Protein AF-A0A3S4ZSY6-F1 (afdb_monomer)

Radius of gyration: 15.53 Å; Cα contacts (8 Å, |Δi|>4): 240; chains: 1; bounding box: 36×37×36 Å

Secondary str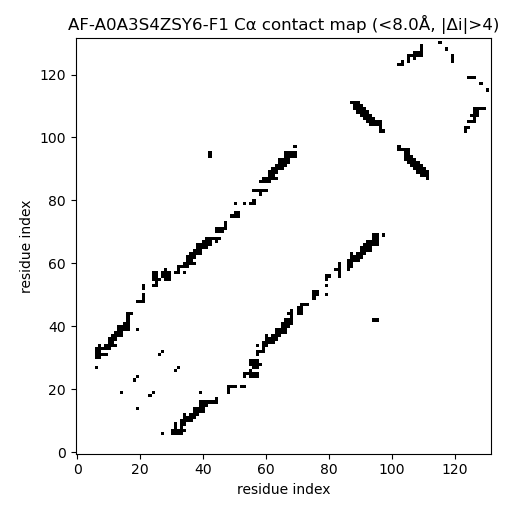ucture (DSSP, 8-state):
--SSS-GGG--EEEEEGGG--HHHHHHHHHH-TT--EEEEEETT-SS----TT--------SEEEEEE-SS---HHHHHHHGGGTTT-SEEEEEEPPPTTS-----EEEEE--S-------SSS--------

Mean predicted aligned error: 10.88 Å

Foldseek 3Di:
DPPPDQLCVAAEDEDEQVQPELVNQLCCQVGNQNHAEYEYECQVPQEHDQLQVRPGGHQQYQEYEYEHEPRYDCPRVVVRCVNRVVNHQWYWYWYDDDPPDPDDTATATAGPDPDDDDDDDPDDHDRDYDDD

pLDDT: mean 71.27, std 22.52, range [27.62, 95.0]

Sequence (132 aa):
MIHQRSGSGLRYLELPSDLITVPVLEELGNRCVNLRYLTLDFSNAMQLHDFNELLAFPSSLSYLCICLSDVIFMEGLMRKIYPCLSSIEVMHLIGEPRPRLHSHTISCLCANSGHRDLTKSPNETLTCIWVT

Organism: NCBI:txid117903

Solvent-accessible surface area (backbone atoms only — not comparable to full-atom values): 7817 Å² total; per-residue (Å²): 142,77,89,83,62,71,33,69,73,42,37,71,49,75,39,54,43,94,60,64,40,58,70,51,41,30,48,38,29,74,47,24,71,46,31,28,34,40,36,42,36,27,57,85,30,77,65,75,71,84,36,79,80,54,85,42,53,59,53,56,24,36,32,41,36,38,36,32,26,93,69,56,79,60,65,49,54,50,70,60,48,60,82,20,54,84,50,29,46,38,34,39,41,37,39,61,62,52,95,88,49,100,59,68,63,48,67,24,74,39,60,72,59,100,67,95,77,91,77,84,58,95,71,88,59,86,64,70,72,93,78,133

Structure (mmCIF, N/CA/C/O backbone):
data_AF-A0A3S4ZSY6-F1
#
_entry.id   AF-A0A3S4ZSY6-F1
#
loop_
_atom_site.group_PDB
_atom_site.id
_atom_site.type_symbol
_atom_site.label_atom_id
_atom_site.label_alt_id
_atom_site.label_comp_id
_atom_site.label_asym_id
_atom_site.label_entity_id
_atom_site.label_seq_id
_atom_site.pdbx_PDB_ins_code
_atom_site.Cartn_x
_atom_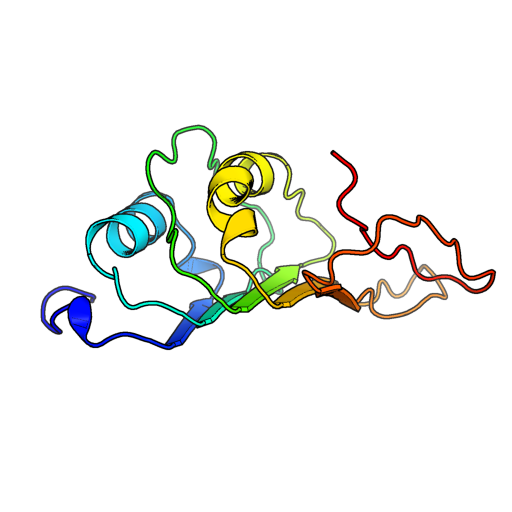site.Cartn_y
_atom_site.Cartn_z
_atom_site.occupancy
_atom_site.B_iso_or_equiv
_atom_site.auth_seq_id
_atom_site.auth_comp_id
_atom_site.auth_asym_id
_atom_site.auth_atom_id
_atom_site.pdbx_PDB_model_num
ATOM 1 N N . MET A 1 1 ? -12.476 8.732 -11.019 1.00 38.75 1 MET A N 1
ATOM 2 C CA . MET A 1 1 ? -13.715 8.029 -10.602 1.00 38.75 1 MET A CA 1
ATOM 3 C C . MET A 1 1 ? -13.834 7.885 -9.067 1.00 38.75 1 MET A C 1
ATOM 5 O O . MET A 1 1 ? -14.396 6.910 -8.594 1.00 38.75 1 MET A O 1
ATOM 9 N N . ILE A 1 2 ? -13.439 8.892 -8.269 1.00 46.28 2 ILE A N 1
ATOM 10 C CA . ILE A 1 2 ? -13.689 8.945 -6.802 1.00 46.28 2 ILE A CA 1
ATOM 11 C C . ILE A 1 2 ? -14.528 10.196 -6.443 1.00 46.28 2 ILE A C 1
ATOM 13 O O . ILE A 1 2 ? -14.577 10.669 -5.320 1.00 46.28 2 ILE A O 1
ATOM 17 N N . HIS A 1 3 ? -15.255 10.761 -7.410 1.00 40.34 3 HIS A N 1
ATOM 18 C CA . HIS A 1 3 ? -15.884 12.077 -7.240 1.00 40.34 3 HIS A CA 1
ATOM 19 C C . HIS A 1 3 ? -17.306 12.059 -6.645 1.00 40.34 3 HIS A C 1
ATOM 21 O O . HIS A 1 3 ? -17.918 13.117 -6.536 1.00 40.34 3 HIS A O 1
ATOM 27 N N . GLN A 1 4 ? -17.864 10.895 -6.272 1.00 45.53 4 GLN A N 1
ATOM 28 C CA . GLN A 1 4 ? -19.300 10.813 -5.942 1.00 45.53 4 GLN A CA 1
ATOM 29 C C . GLN A 1 4 ? -19.715 9.892 -4.786 1.00 45.53 4 GLN A C 1
ATOM 31 O O . GLN A 1 4 ? -20.908 9.758 -4.523 1.00 45.53 4 GLN A O 1
ATOM 36 N N . ARG A 1 5 ? -18.780 9.283 -4.052 1.00 49.16 5 ARG A N 1
ATOM 37 C CA . ARG A 1 5 ? -19.107 8.560 -2.814 1.00 49.16 5 ARG A CA 1
ATOM 38 C C . ARG A 1 5 ? -18.340 9.196 -1.672 1.00 49.16 5 ARG A C 1
ATOM 40 O O . ARG A 1 5 ? -17.117 9.207 -1.703 1.00 49.16 5 ARG A O 1
ATOM 47 N N . SER A 1 6 ? -19.062 9.747 -0.698 1.00 52.12 6 SER A N 1
ATOM 48 C CA . SER A 1 6 ? -18.508 10.270 0.551 1.00 52.12 6 SER A CA 1
ATOM 49 C C . SER A 1 6 ? -17.422 9.329 1.074 1.00 52.12 6 SER A C 1
ATOM 51 O O . SER A 1 6 ? -17.721 8.205 1.480 1.00 52.12 6 SER A O 1
ATOM 53 N N . GLY A 1 7 ? -16.161 9.774 1.044 1.00 56.66 7 GLY A N 1
ATOM 54 C CA . GLY A 1 7 ? -15.004 8.972 1.465 1.00 56.66 7 GLY A CA 1
ATOM 55 C C . GLY A 1 7 ? -15.103 8.472 2.911 1.00 56.66 7 GLY A C 1
ATOM 56 O O . GLY A 1 7 ? -14.447 7.503 3.279 1.00 56.66 7 GLY A O 1
ATOM 57 N N . SER A 1 8 ? -16.008 9.050 3.708 1.00 60.00 8 SER A N 1
ATOM 58 C CA . SER A 1 8 ? -16.359 8.599 5.054 1.00 60.00 8 SER A CA 1
ATOM 59 C C . SER A 1 8 ? -17.017 7.212 5.114 1.00 60.00 8 SER A C 1
ATOM 61 O O . SER A 1 8 ? -17.050 6.618 6.185 1.00 60.00 8 SER A O 1
ATOM 63 N N . GLY A 1 9 ? -17.542 6.656 4.020 1.00 73.62 9 GLY A N 1
ATOM 64 C CA . GLY A 1 9 ? -18.124 5.304 4.025 1.00 73.62 9 GLY A CA 1
ATOM 65 C C . GLY A 1 9 ? -17.144 4.187 3.654 1.00 73.62 9 GLY A C 1
ATOM 66 O O . GLY A 1 9 ? -17.421 3.015 3.913 1.00 73.62 9 GLY A O 1
ATOM 67 N N . LEU A 1 10 ? -16.017 4.530 3.024 1.00 83.56 10 LEU A N 1
ATOM 68 C CA . LEU A 1 10 ? -15.107 3.551 2.439 1.00 83.56 10 LEU A CA 1
ATOM 69 C C . LEU A 1 10 ? -14.230 2.928 3.528 1.00 83.56 10 LEU A C 1
ATOM 71 O O 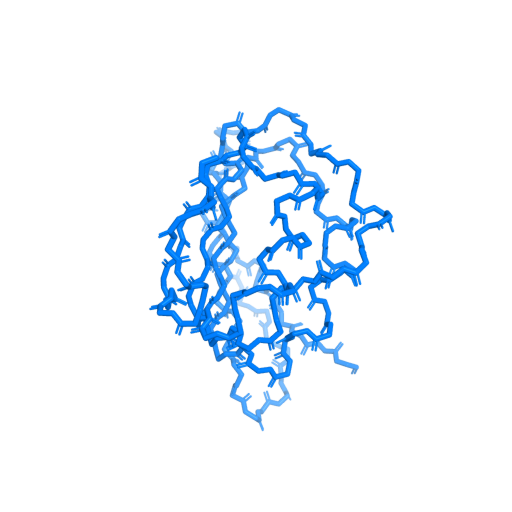. LEU A 1 10 ? -13.416 3.617 4.132 1.00 83.56 10 LEU A O 1
ATOM 75 N N . ARG A 1 11 ? -14.406 1.625 3.771 1.00 90.44 11 ARG A N 1
ATOM 76 C CA . ARG A 1 11 ? 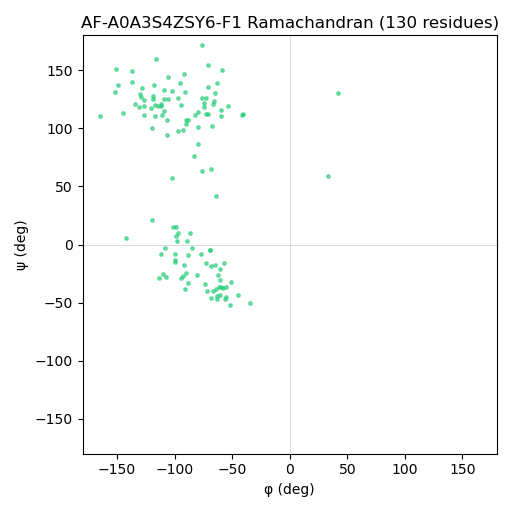-13.630 0.861 4.766 1.00 90.44 11 ARG A CA 1
ATOM 77 C C . ARG A 1 11 ? -12.615 -0.096 4.149 1.00 90.44 11 ARG A C 1
ATOM 79 O O . ARG A 1 11 ? -11.599 -0.358 4.786 1.00 90.44 11 ARG A O 1
ATOM 86 N N . TYR A 1 12 ? -12.888 -0.576 2.939 1.00 92.62 12 TYR A N 1
ATOM 87 C CA . TYR A 1 12 ? -12.098 -1.573 2.220 1.00 92.62 12 TYR A CA 1
ATOM 88 C C . TYR A 1 12 ? -11.793 -1.049 0.822 1.00 92.62 12 TYR A C 1
ATOM 90 O O . TYR A 1 12 ? -12.696 -0.528 0.161 1.00 92.62 12 TYR A O 1
ATOM 98 N N . LEU A 1 13 ? -10.546 -1.184 0.385 1.00 94.56 13 LEU A N 1
ATOM 99 C CA . LEU A 1 13 ? -10.129 -0.821 -0.960 1.00 94.56 13 LEU A CA 1
ATOM 100 C C . LEU A 1 13 ? -8.985 -1.715 -1.430 1.00 94.56 13 LEU A C 1
ATOM 102 O O . LEU A 1 13 ? -8.027 -1.942 -0.697 1.00 94.56 13 LEU A O 1
ATOM 106 N N . GLU A 1 14 ? -9.064 -2.150 -2.679 1.00 94.12 14 GLU A N 1
ATOM 107 C CA . GLU A 1 14 ? -7.963 -2.800 -3.381 1.00 94.12 14 GLU A CA 1
ATOM 108 C C . GLU A 1 14 ? -7.621 -1.946 -4.598 1.00 94.12 14 GLU A C 1
ATOM 110 O O . GLU A 1 14 ? -8.512 -1.557 -5.359 1.00 94.12 14 GLU A O 1
ATOM 115 N N . LEU A 1 15 ? -6.345 -1.596 -4.744 1.00 94.19 15 LEU A N 1
ATOM 116 C CA . LEU A 1 15 ? -5.850 -0.799 -5.856 1.00 94.19 15 LEU A CA 1
ATOM 117 C C . LEU A 1 15 ? -4.943 -1.649 -6.751 1.00 94.19 15 LEU A C 1
ATOM 119 O O . LEU A 1 15 ? -3.915 -2.120 -6.262 1.00 94.19 15 LEU A O 1
ATOM 123 N N . PRO A 1 16 ? -5.274 -1.804 -8.047 1.00 91.06 16 PRO A N 1
ATOM 124 C CA . PRO A 1 16 ? -4.355 -2.365 -9.029 1.00 91.06 16 PRO A CA 1
ATOM 125 C C . PRO A 1 16 ? -3.219 -1.381 -9.328 1.00 91.06 16 PRO A C 1
ATOM 127 O O . PRO A 1 16 ? -3.414 -0.166 -9.225 1.00 91.06 16 PRO A O 1
ATOM 130 N N . SER A 1 17 ? -2.070 -1.902 -9.766 1.00 89.62 17 SER A N 1
ATOM 131 C CA . SER A 1 17 ? -0.822 -1.157 -10.000 1.00 89.62 17 SER A CA 1
ATOM 132 C C . SER A 1 17 ? -1.006 0.164 -10.741 1.00 89.62 17 SER A C 1
ATOM 134 O O . SER A 1 17 ? -0.464 1.183 -10.320 1.00 89.62 17 SER A O 1
ATOM 136 N N . ASP A 1 18 ? -1.827 0.170 -11.790 1.00 89.88 18 ASP A N 1
ATOM 137 C CA . ASP A 1 18 ? -2.028 1.326 -12.672 1.00 89.88 18 ASP A CA 1
ATOM 138 C C . ASP A 1 18 ? -2.744 2.500 -11.982 1.00 89.88 18 ASP A C 1
ATOM 140 O O . ASP A 1 18 ? -2.701 3.636 -12.456 1.00 89.88 18 ASP A O 1
ATOM 144 N N . LEU A 1 19 ? -3.418 2.240 -10.857 1.00 91.75 19 LEU A N 1
ATOM 145 C CA . LEU A 1 19 ? -4.110 3.249 -10.056 1.00 91.75 19 LEU A CA 1
ATOM 146 C C . LEU A 1 19 ? -3.298 3.697 -8.834 1.00 91.75 19 LEU A C 1
ATOM 148 O O . LEU A 1 19 ? -3.681 4.672 -8.182 1.00 91.75 19 LEU A O 1
ATOM 152 N N . ILE A 1 20 ? -2.177 3.038 -8.520 1.00 92.25 20 ILE A N 1
ATOM 153 C CA . ILE A 1 20 ? -1.337 3.376 -7.366 1.00 92.25 20 ILE A CA 1
ATOM 154 C C . ILE A 1 20 ? -0.397 4.527 -7.737 1.00 92.25 20 ILE A C 1
ATOM 156 O O . ILE A 1 20 ? 0.795 4.358 -7.978 1.00 92.25 20 ILE A O 1
ATOM 160 N N . THR A 1 21 ? -0.962 5.728 -7.774 1.00 92.44 21 THR A N 1
ATOM 161 C CA . THR A 1 21 ? -0.263 6.976 -8.103 1.00 92.44 21 THR A CA 1
ATOM 162 C C . THR A 1 21 ? -0.259 7.926 -6.906 1.00 92.44 21 THR A C 1
ATOM 164 O O . THR A 1 21 ? -1.109 7.812 -6.020 1.00 92.44 21 THR A O 1
ATOM 167 N N . VAL A 1 22 ? 0.669 8.892 -6.883 1.00 92.94 22 VAL A N 1
ATOM 168 C CA . VAL A 1 22 ? 0.740 9.913 -5.819 1.00 92.94 22 VAL A CA 1
ATOM 169 C C . VAL A 1 22 ? -0.614 10.613 -5.603 1.00 92.94 22 VAL A C 1
ATOM 171 O O . VAL A 1 22 ? -1.111 10.550 -4.480 1.00 92.94 22 VAL A O 1
ATOM 174 N N . PRO A 1 23 ? -1.292 11.169 -6.632 1.00 93.50 23 PRO A N 1
ATOM 175 C CA . PRO A 1 23 ? -2.553 11.882 -6.419 1.00 93.50 23 PRO A CA 1
ATOM 176 C C . PRO A 1 23 ? -3.660 11.002 -5.830 1.00 93.50 23 PRO A C 1
ATOM 178 O O . PRO A 1 23 ? -4.440 11.465 -5.002 1.00 93.50 23 PRO A O 1
ATOM 181 N N . VAL A 1 24 ? -3.726 9.728 -6.233 1.00 93.62 24 VAL A N 1
ATOM 182 C CA . VAL A 1 24 ? -4.730 8.787 -5.715 1.00 93.62 24 VAL A CA 1
ATOM 183 C C . VAL A 1 24 ? -4.464 8.474 -4.245 1.00 93.62 24 VAL A C 1
ATOM 185 O O . VAL A 1 24 ? -5.387 8.527 -3.436 1.00 93.62 24 VAL A O 1
ATOM 188 N N . LEU A 1 25 ? -3.213 8.188 -3.871 1.00 93.94 25 LEU A N 1
ATOM 189 C CA . LEU A 1 25 ? -2.859 7.908 -2.477 1.00 93.94 25 LEU A CA 1
ATOM 190 C C . LEU A 1 25 ? -3.083 9.124 -1.567 1.00 93.94 25 LEU A C 1
ATOM 192 O O . LEU A 1 25 ? -3.593 8.960 -0.456 1.00 93.94 25 LEU A O 1
ATOM 196 N N . GLU A 1 26 ? -2.788 10.336 -2.044 1.00 94.19 26 GLU A N 1
ATOM 197 C CA . GLU A 1 26 ? -3.089 11.566 -1.304 1.00 94.19 26 GLU A CA 1
ATOM 198 C C . GLU A 1 26 ? -4.592 11.801 -1.171 1.00 94.19 26 GLU A C 1
ATOM 200 O O . GLU A 1 26 ? -5.065 12.204 -0.106 1.00 94.19 26 GLU A O 1
ATOM 205 N N . GLU A 1 27 ? -5.370 11.535 -2.222 1.00 92.75 27 GLU A N 1
ATOM 206 C CA . GLU A 1 27 ? -6.825 11.637 -2.159 1.00 92.75 27 GLU A CA 1
ATOM 207 C C . GLU A 1 27 ? -7.396 10.677 -1.107 1.00 92.75 27 GLU A C 1
ATOM 209 O O . GLU A 1 27 ? -8.230 11.085 -0.295 1.00 92.75 27 GLU A O 1
ATOM 214 N N . LEU A 1 28 ? -6.898 9.438 -1.051 1.00 93.12 28 LEU A N 1
ATOM 215 C CA . LEU A 1 28 ? -7.283 8.469 -0.023 1.00 93.12 28 LEU A CA 1
ATOM 216 C C . LEU A 1 28 ? -6.879 8.930 1.379 1.00 93.12 28 LEU A C 1
ATOM 218 O O . LEU A 1 28 ? -7.708 8.891 2.289 1.00 93.12 28 LEU A O 1
ATOM 222 N N . GLY A 1 29 ? -5.643 9.402 1.556 1.00 91.31 29 GLY A N 1
ATOM 223 C CA . GLY A 1 29 ? -5.154 9.903 2.842 1.00 91.31 29 GLY A CA 1
ATOM 224 C C . GLY A 1 29 ? -5.975 11.080 3.375 1.00 91.31 29 GLY A C 1
ATOM 225 O O . GLY A 1 29 ? -6.241 11.154 4.572 1.00 91.31 29 GLY A O 1
ATOM 226 N N . ASN A 1 30 ? -6.435 11.962 2.484 1.00 91.75 30 ASN A N 1
ATOM 227 C CA . ASN A 1 30 ? -7.162 13.175 2.856 1.00 91.75 30 ASN A CA 1
ATOM 228 C C . ASN A 1 30 ? -8.683 12.984 2.972 1.00 91.75 30 ASN A C 1
ATOM 230 O O . ASN A 1 30 ? -9.328 13.668 3.767 1.00 91.75 30 ASN A O 1
ATOM 234 N N . ARG A 1 31 ? -9.290 12.102 2.165 1.00 90.12 31 ARG A N 1
ATOM 235 C CA . ARG A 1 31 ? -10.759 11.983 2.057 1.00 90.12 31 ARG A CA 1
ATOM 236 C C . ARG A 1 31 ? -11.324 10.703 2.663 1.00 90.12 31 ARG A C 1
ATOM 238 O O . ARG A 1 31 ? -12.493 10.688 3.056 1.00 90.12 31 ARG A O 1
ATOM 245 N N . CYS A 1 32 ? -10.536 9.636 2.748 1.00 90.44 32 CYS A N 1
ATOM 246 C CA . CYS A 1 32 ? -10.994 8.314 3.176 1.00 90.44 32 CYS A CA 1
ATOM 247 C C . CYS A 1 32 ? -10.586 8.010 4.623 1.00 90.44 32 CYS A C 1
ATOM 249 O O . CYS A 1 32 ? -9.949 7.001 4.909 1.00 90.44 32 CYS A O 1
ATOM 251 N N . VAL A 1 33 ? -11.003 8.867 5.561 1.00 87.75 33 VAL A N 1
ATOM 252 C CA . VAL A 1 33 ? -10.642 8.769 6.993 1.00 87.75 33 VAL A CA 1
ATOM 253 C C . VAL A 1 33 ? -11.096 7.474 7.679 1.00 87.75 33 VAL A C 1
ATOM 255 O O . VAL A 1 33 ? -10.550 7.099 8.710 1.00 87.75 33 VAL A O 1
ATOM 258 N N . ASN A 1 34 ? -12.087 6.781 7.113 1.00 90.31 34 ASN A N 1
ATOM 259 C CA . ASN A 1 34 ? -12.615 5.525 7.648 1.00 90.31 34 ASN A CA 1
ATOM 260 C C . ASN A 1 34 ? -12.052 4.280 6.947 1.00 90.31 34 ASN A C 1
ATOM 262 O O . ASN A 1 34 ? -12.514 3.171 7.228 1.00 90.31 34 ASN A O 1
ATOM 266 N N . LEU A 1 35 ? -11.064 4.445 6.060 1.00 92.69 35 LEU A N 1
ATOM 267 C CA . LEU A 1 35 ? -10.402 3.332 5.392 1.00 92.69 35 LEU A CA 1
ATOM 268 C C . LEU A 1 35 ? -9.608 2.524 6.423 1.00 92.69 35 LEU A C 1
ATOM 270 O O . LEU A 1 35 ? -8.733 3.057 7.104 1.00 92.69 35 LEU A O 1
ATOM 274 N N . ARG A 1 36 ? -9.944 1.238 6.550 1.00 92.81 36 ARG A N 1
ATOM 275 C CA . ARG A 1 36 ? -9.330 0.308 7.508 1.00 92.81 36 ARG A CA 1
ATOM 276 C C . ARG A 1 36 ? -8.533 -0.796 6.827 1.00 92.81 36 ARG A C 1
ATOM 278 O O . ARG A 1 36 ? -7.572 -1.267 7.422 1.00 92.81 36 ARG A O 1
ATOM 285 N N . TYR A 1 37 ? -8.916 -1.180 5.612 1.00 93.19 37 TYR A N 1
ATOM 286 C CA . TYR A 1 37 ? -8.310 -2.272 4.860 1.00 93.19 37 TYR A CA 1
ATOM 287 C C . TYR A 1 37 ? -7.896 -1.758 3.488 1.00 93.19 37 TYR A C 1
ATOM 289 O O . TYR A 1 37 ? -8.743 -1.295 2.720 1.00 93.19 37 TYR A O 1
ATOM 297 N N . LEU A 1 38 ? -6.601 -1.835 3.198 1.00 95.00 38 LEU A N 1
ATOM 298 C CA . LEU A 1 38 ? -6.041 -1.426 1.918 1.00 95.00 38 LEU A CA 1
ATOM 299 C C . LEU A 1 38 ? -5.161 -2.539 1.353 1.00 95.00 38 LEU A C 1
ATOM 301 O O . LEU A 1 38 ? -4.231 -2.987 2.020 1.00 95.00 38 LEU A O 1
ATOM 305 N N . THR A 1 39 ? -5.429 -2.936 0.114 1.00 93.94 39 THR A N 1
ATOM 306 C CA . THR A 1 39 ? -4.532 -3.778 -0.682 1.00 93.94 39 THR A CA 1
ATOM 307 C C . THR A 1 39 ? -3.926 -2.935 -1.799 1.00 93.94 39 THR A C 1
ATOM 309 O O . THR A 1 39 ? -4.653 -2.305 -2.567 1.00 93.94 39 THR A O 1
ATOM 312 N N . LEU A 1 40 ? -2.598 -2.916 -1.882 1.00 93.81 40 LEU A N 1
ATOM 313 C CA . LEU A 1 40 ? -1.821 -2.319 -2.962 1.00 93.81 40 LEU A CA 1
ATOM 314 C C . LEU A 1 40 ? -1.238 -3.449 -3.807 1.00 93.81 40 LEU A C 1
ATOM 316 O O . LEU A 1 40 ? -0.332 -4.156 -3.362 1.00 93.81 40 LEU A O 1
ATOM 320 N N . ASP A 1 41 ? -1.780 -3.640 -5.002 1.00 91.19 41 ASP A N 1
ATOM 321 C CA . ASP A 1 41 ? -1.367 -4.717 -5.888 1.00 91.19 41 ASP A CA 1
ATOM 322 C C . ASP A 1 41 ? -0.354 -4.228 -6.928 1.00 91.19 41 ASP A C 1
ATOM 324 O O . ASP A 1 41 ? -0.712 -3.666 -7.961 1.00 91.19 41 ASP A O 1
ATOM 328 N N . PHE A 1 42 ? 0.928 -4.461 -6.653 1.00 90.25 42 PHE A N 1
ATOM 329 C CA . PHE A 1 42 ? 2.023 -4.224 -7.588 1.00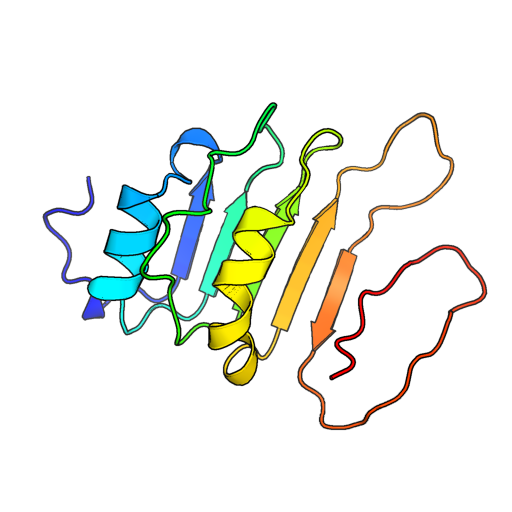 90.25 42 PHE A CA 1
ATOM 330 C C . PHE A 1 42 ? 2.487 -5.502 -8.304 1.00 90.25 42 PHE A C 1
ATOM 332 O O . PHE A 1 42 ? 3.566 -5.492 -8.892 1.00 90.25 42 PHE A O 1
ATOM 339 N N . SER A 1 43 ? 1.717 -6.596 -8.278 1.00 86.75 43 SER A N 1
ATOM 340 C CA . SER A 1 43 ? 2.107 -7.881 -8.890 1.00 86.75 43 SER A CA 1
ATOM 341 C C . SER A 1 43 ? 2.472 -7.763 -10.375 1.00 86.75 43 SER A C 1
ATOM 343 O O . SER A 1 43 ? 3.431 -8.381 -10.829 1.00 86.75 43 SER A O 1
ATOM 345 N N . ASN A 1 44 ? 1.766 -6.903 -11.114 1.00 85.44 44 ASN A N 1
ATOM 346 C CA . ASN A 1 44 ? 2.014 -6.633 -12.534 1.00 85.44 44 ASN A CA 1
ATOM 347 C C . ASN A 1 44 ? 2.860 -5.370 -12.779 1.00 85.44 44 ASN A C 1
ATOM 349 O O . ASN A 1 44 ? 3.087 -4.984 -13.927 1.00 85.44 44 ASN A O 1
ATOM 353 N N . ALA A 1 45 ? 3.318 -4.696 -11.719 1.00 85.06 45 ALA A N 1
ATOM 354 C CA . ALA A 1 45 ? 4.083 -3.467 -11.857 1.00 85.06 45 ALA A CA 1
ATOM 355 C C . ALA A 1 45 ? 5.512 -3.775 -12.320 1.00 85.06 45 ALA A C 1
ATOM 357 O O . ALA A 1 45 ? 6.276 -4.454 -11.633 1.00 85.06 45 ALA A O 1
ATOM 358 N N . MET A 1 46 ? 5.895 -3.209 -13.463 1.00 80.88 46 MET A N 1
ATOM 359 C CA . MET A 1 46 ? 7.279 -3.244 -13.954 1.00 80.88 46 MET A CA 1
ATOM 360 C C . MET A 1 46 ? 8.157 -2.187 -13.272 1.00 80.88 46 MET A C 1
ATOM 362 O O . MET A 1 46 ? 9.372 -2.340 -13.179 1.00 80.88 46 MET A O 1
ATOM 366 N N . GLN A 1 47 ? 7.537 -1.100 -12.810 1.00 79.69 47 GLN A N 1
ATOM 367 C CA . GLN A 1 47 ? 8.185 0.016 -12.134 1.00 79.69 47 GLN A CA 1
ATOM 368 C C . GLN A 1 47 ? 7.197 0.668 -11.162 1.00 79.69 47 GLN A C 1
ATOM 370 O O . GLN A 1 47 ? 5.988 0.659 -11.389 1.00 79.69 47 GLN A O 1
ATOM 375 N N . LEU A 1 48 ? 7.720 1.249 -10.085 1.00 80.44 48 LEU A N 1
ATOM 376 C CA . LEU A 1 48 ? 6.946 2.054 -9.145 1.00 80.44 48 LEU A CA 1
ATOM 377 C C . LEU A 1 48 ? 6.974 3.528 -9.535 1.00 80.44 48 LEU A C 1
ATOM 379 O O . LEU A 1 48 ? 7.999 4.041 -9.989 1.00 80.44 48 LEU A O 1
ATOM 383 N N . HIS A 1 49 ? 5.872 4.220 -9.265 1.00 83.38 49 HIS A N 1
ATOM 384 C CA . HIS A 1 49 ? 5.881 5.676 -9.225 1.00 83.38 49 HIS A CA 1
ATOM 385 C C . HIS A 1 49 ? 6.875 6.180 -8.170 1.00 83.38 49 HIS A C 1
ATOM 387 O O . HIS A 1 49 ? 7.107 5.530 -7.147 1.00 83.38 49 HIS A O 1
ATOM 393 N N . ASP A 1 50 ? 7.452 7.357 -8.410 1.00 85.31 50 ASP A N 1
ATOM 394 C CA . ASP A 1 50 ? 8.234 8.033 -7.382 1.00 85.31 50 ASP A CA 1
ATOM 395 C C . ASP A 1 50 ? 7.285 8.588 -6.309 1.00 85.31 50 ASP A C 1
ATOM 397 O O . ASP A 1 50 ? 6.491 9.494 -6.562 1.00 85.31 50 ASP A O 1
ATOM 401 N N . PHE A 1 51 ? 7.353 8.017 -5.106 1.00 88.69 51 PHE A N 1
ATOM 402 C CA . PHE A 1 51 ? 6.550 8.428 -3.954 1.00 88.69 51 PHE A CA 1
ATOM 403 C C . PHE A 1 51 ? 7.294 9.385 -3.011 1.00 88.69 51 PHE A C 1
ATOM 405 O O . PHE A 1 51 ? 6.798 9.660 -1.920 1.00 88.69 51 PHE A O 1
ATOM 412 N N . ASN A 1 52 ? 8.469 9.910 -3.380 1.00 84.62 52 ASN A N 1
ATOM 413 C CA . ASN A 1 52 ? 9.231 10.829 -2.525 1.00 84.62 52 ASN A CA 1
ATOM 414 C C . ASN A 1 52 ? 8.422 12.086 -2.153 1.00 84.62 52 ASN A C 1
ATOM 416 O O . ASN A 1 52 ? 8.473 12.533 -1.001 1.00 84.62 52 ASN A O 1
ATOM 420 N N . GLU A 1 53 ? 7.617 12.597 -3.086 1.00 87.50 53 GLU A N 1
ATOM 421 C CA . GLU A 1 53 ? 6.763 13.778 -2.899 1.00 87.50 53 GLU A CA 1
ATOM 422 C C . GLU A 1 53 ? 5.405 13.473 -2.255 1.00 87.50 53 GLU A C 1
ATOM 42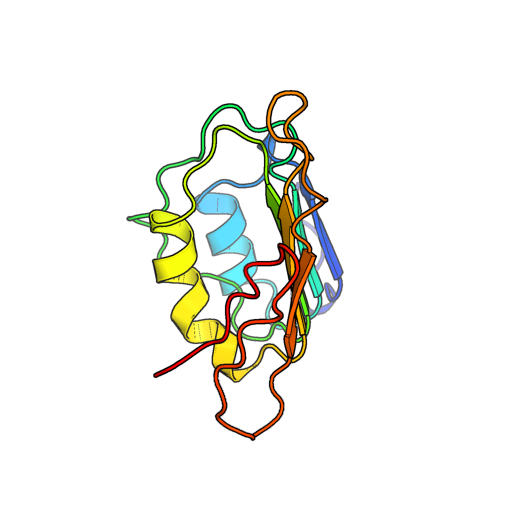4 O O . GLU A 1 53 ? 4.668 14.403 -1.961 1.00 87.50 53 GLU A O 1
ATOM 429 N N . LEU A 1 54 ? 5.074 12.205 -1.974 1.00 90.69 54 LEU A N 1
ATOM 430 C CA . LEU A 1 54 ? 3.795 11.841 -1.359 1.00 90.69 54 LEU A CA 1
ATOM 431 C C . LEU A 1 54 ? 3.639 12.531 0.008 1.00 90.69 54 LEU A C 1
ATOM 433 O O . LEU A 1 54 ? 4.414 12.258 0.933 1.00 90.69 54 LEU A O 1
ATOM 437 N N . LEU A 1 55 ? 2.653 13.420 0.139 1.00 91.06 55 LEU A N 1
ATOM 438 C CA . LEU A 1 55 ? 2.443 14.223 1.348 1.00 91.06 55 LEU A CA 1
ATOM 439 C C . LEU A 1 55 ? 1.473 13.571 2.334 1.00 91.06 55 LEU A C 1
ATOM 441 O O . LEU A 1 55 ? 1.565 13.815 3.537 1.00 91.06 55 LEU A O 1
ATOM 445 N N . ALA A 1 56 ? 0.557 12.740 1.839 1.00 90.75 56 ALA A N 1
ATOM 446 C CA . ALA A 1 56 ? -0.461 12.085 2.648 1.00 90.75 56 ALA A CA 1
ATOM 447 C C . ALA A 1 56 ? -0.637 10.616 2.250 1.00 90.75 56 ALA A C 1
ATOM 449 O O . ALA A 1 56 ? -0.659 10.270 1.072 1.00 90.75 56 ALA A O 1
ATOM 450 N N . PHE A 1 57 ? -0.812 9.759 3.254 1.00 93.12 57 PHE A N 1
ATOM 451 C CA . PHE A 1 57 ? -1.150 8.346 3.099 1.00 93.12 57 PHE A CA 1
ATOM 452 C C . PHE A 1 57 ? -2.223 7.973 4.138 1.00 93.12 57 PHE A C 1
ATOM 454 O O . PHE A 1 57 ? -2.240 8.581 5.215 1.00 93.12 57 PHE A O 1
ATOM 461 N N . PRO A 1 58 ? -3.129 7.015 3.860 1.00 91.75 58 PRO A N 1
ATOM 462 C CA . PRO A 1 58 ? -4.145 6.592 4.824 1.00 91.75 58 PRO A CA 1
ATOM 463 C C . PRO A 1 58 ? -3.546 6.183 6.177 1.00 91.75 58 PRO A C 1
ATOM 465 O O . PRO A 1 58 ? -2.753 5.251 6.266 1.00 91.75 58 PRO A O 1
ATOM 468 N N . SER A 1 59 ? -3.938 6.881 7.244 1.00 87.44 59 SER A N 1
ATOM 469 C CA . SER A 1 59 ? -3.325 6.745 8.575 1.00 87.44 59 SER A CA 1
ATOM 470 C C . SER A 1 59 ? -4.096 5.855 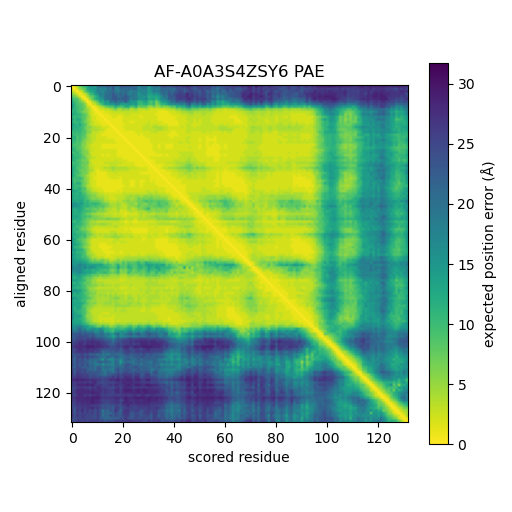9.554 1.00 87.44 59 SER A C 1
ATOM 472 O O . SER A 1 59 ? -3.559 5.478 10.592 1.00 87.44 59 SER A O 1
ATOM 474 N N . SER A 1 60 ? -5.350 5.510 9.248 1.00 88.69 60 SER A N 1
ATOM 475 C CA . SER A 1 60 ? -6.249 4.746 10.137 1.00 88.69 60 SER A CA 1
ATOM 476 C C . SER A 1 60 ? -6.375 3.261 9.769 1.00 88.69 60 SER A C 1
ATOM 478 O O . SER A 1 60 ? -7.303 2.587 10.229 1.00 88.69 60 SER A O 1
ATOM 480 N N . LEU A 1 61 ? -5.462 2.753 8.937 1.00 90.88 61 LEU A N 1
ATOM 481 C CA . LEU A 1 61 ? -5.463 1.369 8.470 1.00 90.88 61 LEU A CA 1
ATOM 482 C C . LEU A 1 61 ? -5.235 0.399 9.632 1.00 90.88 61 LEU A C 1
ATOM 484 O O . LEU A 1 61 ? -4.288 0.553 10.385 1.00 90.88 61 LEU A O 1
ATOM 488 N N . SER A 1 62 ? -6.087 -0.618 9.737 1.00 90.50 62 SER A N 1
ATOM 489 C CA . SER A 1 62 ? -5.882 -1.789 10.604 1.00 90.50 62 SER A CA 1
ATOM 490 C C . SER A 1 62 ? -5.226 -2.931 9.812 1.00 90.50 62 SER A C 1
ATOM 492 O O . SER A 1 62 ? -4.439 -3.704 10.354 1.00 90.50 62 SER A O 1
ATOM 494 N N . TYR A 1 63 ? -5.471 -2.981 8.498 1.00 87.94 63 TYR A N 1
ATOM 495 C CA . TYR A 1 63 ? -4.911 -3.966 7.582 1.00 87.94 63 TYR A CA 1
ATOM 496 C C . TYR A 1 63 ? -4.288 -3.294 6.355 1.00 87.94 63 TYR A C 1
ATOM 498 O O . TYR A 1 63 ? -4.946 -2.500 5.671 1.00 87.94 63 TYR A O 1
ATOM 506 N N . LEU A 1 64 ? -3.046 -3.666 6.044 1.00 90.94 64 LEU A N 1
ATOM 507 C CA . LEU A 1 64 ? -2.349 -3.262 4.825 1.00 90.94 64 LEU A CA 1
ATOM 508 C C . LEU A 1 64 ? -1.740 -4.486 4.138 1.00 90.94 64 LEU A C 1
ATOM 510 O O . LEU A 1 64 ? -0.860 -5.138 4.689 1.00 90.94 64 LEU A O 1
ATOM 514 N N . CYS A 1 65 ? -2.171 -4.773 2.916 1.00 89.12 65 CYS A N 1
ATOM 515 C CA . CYS A 1 65 ? -1.557 -5.788 2.071 1.00 89.12 65 CYS A CA 1
ATOM 516 C C . CYS A 1 65 ? -0.824 -5.123 0.915 1.00 89.12 65 CYS A C 1
ATOM 518 O O . CYS A 1 65 ? -1.371 -4.241 0.258 1.00 89.12 65 CYS A O 1
ATOM 520 N N . ILE A 1 66 ? 0.405 -5.550 0.658 1.00 89.38 66 ILE A N 1
ATOM 521 C CA . ILE A 1 66 ? 1.206 -5.098 -0.471 1.00 89.38 66 ILE A CA 1
ATOM 522 C C . ILE A 1 66 ? 1.660 -6.338 -1.233 1.00 89.38 66 ILE A C 1
ATOM 524 O O . ILE A 1 66 ? 2.467 -7.120 -0.726 1.00 89.38 66 ILE A O 1
ATOM 528 N N . CYS A 1 67 ? 1.130 -6.509 -2.439 1.00 87.88 67 CYS A N 1
ATOM 529 C CA . CYS A 1 67 ? 1.557 -7.554 -3.362 1.00 87.88 67 CYS A CA 1
ATOM 530 C C . CYS A 1 67 ? 2.666 -6.988 -4.246 1.00 87.88 67 CYS A C 1
ATOM 532 O O . CYS A 1 67 ? 2.519 -5.893 -4.783 1.00 87.88 67 CYS A O 1
ATOM 534 N N . LEU A 1 68 ? 3.775 -7.707 -4.378 1.00 84.12 68 LEU A N 1
ATOM 535 C CA . LEU A 1 68 ? 4.989 -7.242 -5.033 1.00 84.12 68 LEU A CA 1
ATOM 536 C C . LEU A 1 68 ? 5.330 -8.101 -6.248 1.00 84.12 68 LEU A C 1
ATOM 538 O O . LEU A 1 68 ? 5.317 -9.331 -6.168 1.00 84.12 68 LEU A O 1
ATOM 542 N N . SER A 1 69 ? 5.726 -7.440 -7.337 1.00 83.00 69 SER A N 1
ATOM 543 C CA . SER A 1 69 ? 6.450 -8.088 -8.428 1.00 83.00 69 SER A CA 1
ATOM 544 C C . SER A 1 69 ? 7.916 -8.337 -8.053 1.00 83.00 69 SER A C 1
ATOM 546 O O . SER A 1 69 ? 8.432 -7.867 -7.035 1.00 83.00 69 SER A O 1
ATOM 548 N N . ASP A 1 70 ? 8.623 -9.075 -8.900 1.00 74.38 70 ASP A N 1
ATOM 549 C CA . ASP A 1 70 ? 10.024 -9.439 -8.713 1.00 74.38 70 ASP A CA 1
ATOM 550 C C . ASP A 1 70 ? 11.021 -8.307 -9.025 1.00 74.38 70 ASP A C 1
ATOM 552 O O . ASP A 1 70 ? 12.212 -8.458 -8.726 1.00 74.38 70 ASP A O 1
ATOM 556 N N . VAL A 1 71 ? 10.552 -7.189 -9.589 1.00 68.19 71 VAL A N 1
ATOM 557 C CA . VAL A 1 71 ? 11.382 -6.085 -10.107 1.00 68.19 71 VAL A CA 1
ATOM 558 C C . VAL A 1 71 ? 11.276 -4.775 -9.319 1.00 68.19 71 VAL A C 1
ATOM 560 O O . VAL A 1 71 ? 12.059 -3.855 -9.560 1.00 68.19 71 VAL A O 1
ATOM 563 N N . ILE A 1 72 ? 10.349 -4.665 -8.368 1.00 70.50 72 ILE A N 1
ATOM 564 C CA . ILE A 1 72 ? 10.073 -3.402 -7.674 1.00 70.50 72 ILE A CA 1
ATOM 565 C C . ILE A 1 72 ? 10.826 -3.247 -6.343 1.00 70.50 72 ILE A C 1
ATOM 567 O O . ILE A 1 72 ? 10.906 -4.162 -5.527 1.00 70.50 72 ILE A O 1
ATOM 571 N N . PHE A 1 73 ? 11.332 -2.035 -6.092 1.00 69.00 73 PHE A N 1
ATOM 572 C CA . PHE A 1 73 ? 11.992 -1.651 -4.841 1.00 69.00 73 PHE A CA 1
ATOM 573 C C . PHE A 1 73 ? 11.114 -0.682 -4.047 1.00 69.00 73 PHE A C 1
ATOM 575 O O . PHE A 1 73 ? 10.883 0.450 -4.466 1.00 69.00 73 PHE A O 1
ATOM 582 N N . MET A 1 74 ? 10.638 -1.106 -2.875 1.00 77.00 74 MET A N 1
ATOM 583 C CA . MET A 1 74 ? 9.610 -0.372 -2.124 1.00 77.00 74 MET A CA 1
ATOM 584 C C . MET A 1 74 ? 10.122 0.726 -1.188 1.00 77.00 74 MET A C 1
ATOM 586 O O . MET A 1 74 ? 9.350 1.267 -0.402 1.00 77.00 74 MET A O 1
ATOM 590 N N . GLU A 1 75 ? 11.400 1.088 -1.261 1.00 75.00 75 GLU A N 1
ATOM 591 C CA . GLU A 1 75 ? 12.026 1.995 -0.294 1.00 75.00 75 GLU A CA 1
ATOM 592 C C . GLU A 1 75 ? 11.296 3.347 -0.173 1.00 75.00 75 GLU A C 1
ATOM 594 O O . GLU A 1 75 ? 10.987 3.792 0.935 1.00 75.00 75 GLU A O 1
ATOM 599 N N . GLY A 1 76 ? 10.956 3.974 -1.307 1.00 78.19 76 GLY A N 1
ATOM 600 C CA . GLY A 1 76 ? 10.272 5.271 -1.339 1.00 78.19 76 GLY A CA 1
ATOM 601 C C . GLY A 1 76 ? 8.878 5.243 -0.705 1.00 78.19 76 GLY A C 1
ATOM 602 O O . GLY A 1 76 ? 8.556 6.116 0.100 1.00 78.19 76 GLY A O 1
ATOM 603 N N . LEU A 1 77 ? 8.072 4.217 -1.002 1.00 83.56 77 LEU A N 1
ATOM 604 C CA . LEU A 1 77 ? 6.738 4.065 -0.410 1.00 83.56 77 LEU A CA 1
ATOM 605 C C . LEU A 1 77 ? 6.821 3.668 1.065 1.00 83.56 77 LEU A C 1
ATOM 607 O O . LEU A 1 77 ? 6.064 4.195 1.876 1.00 83.56 77 LEU A O 1
ATOM 611 N N . MET A 1 78 ? 7.751 2.78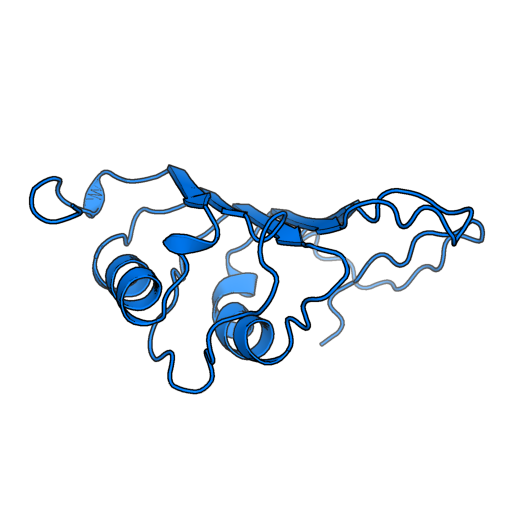0 1.434 1.00 81.94 78 MET A N 1
ATOM 612 C CA . MET A 1 78 ? 7.919 2.341 2.821 1.00 81.94 78 MET A CA 1
ATOM 613 C C . MET A 1 78 ? 8.141 3.534 3.740 1.00 81.94 78 MET A C 1
ATOM 615 O O . MET A 1 78 ? 7.430 3.644 4.736 1.00 81.94 78 MET A O 1
ATOM 619 N N . ARG A 1 79 ? 9.013 4.486 3.348 1.00 82.25 79 ARG A N 1
ATOM 620 C CA . ARG A 1 79 ? 9.243 5.756 4.072 1.00 82.25 79 ARG A CA 1
ATOM 621 C C . ARG A 1 79 ? 7.952 6.526 4.380 1.00 82.25 79 ARG A C 1
ATOM 623 O O . ARG A 1 79 ? 7.869 7.184 5.413 1.00 82.25 79 ARG A O 1
ATOM 630 N N . LYS A 1 80 ? 6.944 6.422 3.514 1.00 85.56 80 LYS A N 1
ATOM 631 C CA . LYS A 1 80 ? 5.647 7.101 3.649 1.00 85.56 80 LYS A CA 1
ATOM 632 C C . LYS A 1 80 ? 4.615 6.293 4.420 1.00 85.56 80 LYS A C 1
ATOM 634 O O . LYS A 1 80 ? 3.718 6.883 5.010 1.00 85.56 80 LYS A O 1
ATOM 639 N N . ILE A 1 81 ? 4.757 4.971 4.451 1.00 86.50 81 ILE A N 1
ATOM 640 C CA . ILE A 1 81 ? 3.904 4.099 5.254 1.00 86.50 81 ILE A CA 1
ATOM 641 C C . ILE A 1 81 ? 4.275 4.239 6.740 1.00 86.50 81 ILE A C 1
ATOM 643 O O . ILE A 1 81 ? 3.346 4.244 7.540 1.00 86.50 81 ILE A O 1
ATOM 647 N N . TYR A 1 82 ? 5.556 4.457 7.121 1.00 81.94 82 TYR A N 1
ATOM 648 C CA . TYR A 1 82 ? 6.029 4.532 8.535 1.00 81.94 82 TYR A CA 1
ATOM 649 C C . TYR A 1 82 ? 5.045 5.166 9.540 1.00 81.94 82 TYR A C 1
ATOM 651 O O . TYR A 1 82 ? 4.764 4.537 10.563 1.00 81.94 82 TYR A O 1
ATOM 659 N N . PRO A 1 83 ? 4.477 6.360 9.279 1.00 81.88 83 PRO A N 1
ATOM 660 C CA . PRO A 1 83 ? 3.566 7.022 10.212 1.00 81.88 83 PRO A CA 1
ATOM 661 C C . PRO A 1 83 ? 2.291 6.230 10.547 1.00 81.88 83 PRO A C 1
ATOM 663 O O . PRO A 1 83 ? 1.767 6.369 11.651 1.00 81.88 83 PRO A O 1
ATOM 666 N N . CYS A 1 84 ? 1.782 5.402 9.627 1.00 79.81 84 CYS A N 1
ATOM 667 C CA . CYS A 1 84 ? 0.537 4.656 9.827 1.00 79.81 84 CYS A CA 1
ATOM 668 C C . CYS A 1 84 ? 0.727 3.290 10.498 1.00 79.81 84 CYS A C 1
ATOM 670 O O . CYS A 1 84 ? -0.253 2.689 10.916 1.00 79.81 84 CYS A O 1
ATOM 672 N N . LEU A 1 85 ? 1.953 2.793 10.691 1.00 81.75 85 LEU A N 1
ATOM 673 C CA . LEU A 1 85 ? 2.110 1.441 11.256 1.00 81.75 85 LEU A CA 1
ATOM 674 C C . LEU A 1 85 ? 1.779 1.338 12.736 1.00 81.75 85 LEU A C 1
ATOM 676 O O . LEU A 1 85 ? 1.533 0.243 13.224 1.00 81.75 85 LEU A O 1
ATOM 680 N N . SER A 1 86 ? 1.712 2.467 13.440 1.00 80.06 86 SER A N 1
ATOM 681 C CA . SER A 1 86 ? 1.208 2.490 14.812 1.00 80.06 86 SER A CA 1
ATOM 682 C C . SER A 1 86 ? -0.260 2.052 14.914 1.00 80.06 86 SER A C 1
ATOM 684 O O . SER A 1 86 ? -0.657 1.552 15.964 1.00 80.06 86 SER A O 1
ATOM 686 N N . SER A 1 87 ? -1.055 2.213 13.848 1.00 81.88 87 SER A N 1
ATOM 687 C CA . SER A 1 87 ? -2.467 1.816 13.796 1.00 81.88 87 SER A CA 1
ATOM 688 C C . SER A 1 87 ? -2.705 0.475 13.094 1.00 81.88 87 SER A C 1
ATOM 690 O O . SER A 1 87 ? -3.772 -0.114 13.271 1.00 81.88 87 SER A O 1
ATOM 692 N N . ILE A 1 88 ? -1.714 -0.023 12.350 1.00 83.94 88 ILE A N 1
ATOM 693 C CA . ILE A 1 88 ? -1.784 -1.299 11.638 1.00 83.94 88 ILE A CA 1
ATOM 694 C C . ILE A 1 88 ? -1.700 -2.459 12.635 1.00 83.94 88 ILE A C 1
ATOM 696 O O . ILE A 1 88 ? -0.764 -2.564 13.426 1.00 83.94 88 ILE A O 1
ATOM 700 N N . GLU A 1 89 ? -2.679 -3.357 12.567 1.00 86.50 89 GLU A N 1
ATOM 701 C CA . GLU A 1 89 ? -2.712 -4.617 13.314 1.00 86.50 89 GLU A CA 1
ATOM 702 C C . GLU A 1 89 ? -2.078 -5.746 12.503 1.00 86.50 89 GLU A C 1
ATOM 704 O O . GLU A 1 89 ? -1.375 -6.590 13.058 1.00 86.50 89 GLU A O 1
ATOM 709 N N . VAL A 1 90 ? -2.318 -5.739 11.188 1.00 82.44 90 VAL A N 1
ATOM 710 C CA . VAL A 1 90 ? -1.871 -6.762 10.244 1.00 82.44 90 VAL A CA 1
ATOM 711 C C . VAL A 1 90 ? -1.286 -6.101 8.999 1.00 82.44 90 VAL A C 1
ATOM 713 O O . VAL A 1 90 ? -1.982 -5.385 8.277 1.00 82.44 90 VAL A O 1
ATOM 716 N N . MET A 1 91 ? -0.020 -6.389 8.704 1.00 84.56 91 MET A N 1
ATOM 717 C CA . MET A 1 91 ? 0.601 -6.043 7.427 1.00 84.56 91 MET A CA 1
ATOM 718 C C . MET A 1 91 ? 1.050 -7.305 6.700 1.00 84.56 91 MET A C 1
ATOM 720 O O . MET A 1 91 ? 1.820 -8.088 7.254 1.00 84.56 91 MET A O 1
ATOM 724 N N . HIS A 1 92 ? 0.599 -7.472 5.460 1.00 82.00 92 HIS A N 1
ATOM 725 C CA . HIS A 1 92 ? 1.073 -8.509 4.553 1.00 82.00 92 HIS A CA 1
ATOM 726 C C . HIS A 1 92 ? 1.969 -7.899 3.483 1.00 82.00 92 HIS A C 1
ATOM 728 O O . HIS A 1 92 ? 1.561 -6.994 2.759 1.00 82.00 92 HIS A O 1
ATOM 734 N N . LEU A 1 93 ? 3.178 -8.434 3.357 1.00 83.00 93 LEU A N 1
ATOM 735 C CA . LEU A 1 93 ? 4.034 -8.237 2.191 1.00 83.00 93 LEU A CA 1
ATOM 736 C C . LEU A 1 93 ? 4.124 -9.571 1.470 1.00 83.00 93 LEU A C 1
ATOM 738 O O . LEU A 1 93 ? 4.689 -10.514 2.022 1.00 83.00 93 LEU A O 1
ATOM 742 N N . ILE A 1 94 ? 3.535 -9.636 0.279 1.00 81.88 94 ILE A N 1
ATOM 743 C CA . ILE A 1 94 ? 3.449 -10.844 -0.542 1.00 81.88 94 ILE A CA 1
ATOM 744 C C . ILE A 1 94 ? 4.326 -10.631 -1.770 1.00 81.88 94 ILE A C 1
ATOM 746 O O . ILE A 1 94 ? 4.074 -9.712 -2.539 1.00 81.88 94 ILE A O 1
ATOM 750 N N . GLY A 1 95 ? 5.350 -11.460 -1.961 1.00 78.25 95 GLY A N 1
ATOM 751 C CA . GLY A 1 95 ? 6.147 -11.481 -3.193 1.00 78.25 95 GLY A CA 1
ATOM 752 C C . GLY A 1 95 ? 5.828 -12.689 -4.071 1.00 78.25 95 GLY A C 1
ATOM 753 O O . GLY A 1 95 ? 5.606 -13.786 -3.551 1.00 78.25 95 GLY A O 1
ATOM 754 N N . GLU A 1 96 ? 5.859 -12.504 -5.394 1.00 58.84 96 GLU A N 1
ATOM 755 C CA . GLU A 1 96 ? 5.795 -13.620 -6.345 1.00 58.84 96 GLU A CA 1
ATOM 756 C C . GLU A 1 96 ? 7.021 -14.552 -6.205 1.00 58.84 96 GLU A C 1
ATOM 758 O O . GLU A 1 96 ? 8.156 -14.075 -6.055 1.00 58.84 96 GLU A O 1
ATOM 763 N N . PRO A 1 97 ? 6.846 -15.887 -6.265 1.00 53.59 97 PRO A N 1
ATOM 764 C CA . PRO A 1 97 ? 7.962 -16.826 -6.212 1.00 53.59 97 PRO A CA 1
ATOM 765 C C . PRO A 1 97 ? 8.859 -16.674 -7.449 1.00 53.59 97 PRO A C 1
ATOM 767 O O . PRO A 1 97 ? 8.410 -16.849 -8.582 1.00 53.59 97 PRO A O 1
ATOM 770 N N . ARG A 1 98 ? 10.162 -16.414 -7.267 1.00 50.50 98 ARG A N 1
ATOM 771 C CA . ARG A 1 98 ? 11.108 -16.397 -8.397 1.00 50.50 98 ARG A CA 1
ATOM 772 C C . ARG A 1 98 ? 11.439 -17.829 -8.847 1.00 50.50 98 ARG A C 1
ATOM 774 O O . ARG A 1 98 ? 11.998 -18.583 -8.057 1.00 50.50 98 ARG A O 1
ATOM 781 N N . PRO A 1 99 ? 11.274 -18.192 -10.133 1.00 45.94 99 PRO A N 1
ATOM 782 C CA . PRO A 1 99 ? 11.510 -19.560 -10.616 1.00 45.94 99 PRO A CA 1
ATOM 783 C C . PRO A 1 99 ? 12.987 -20.007 -10.625 1.00 45.94 99 PRO A C 1
ATOM 785 O O . PRO A 1 99 ? 13.272 -21.156 -10.946 1.00 45.94 99 PRO A O 1
ATOM 788 N N . ARG A 1 100 ? 13.946 -19.124 -10.301 1.00 47.03 100 ARG A N 1
ATOM 789 C CA . ARG A 1 100 ? 15.393 -19.437 -10.268 1.00 47.03 100 ARG A CA 1
ATOM 790 C C . ARG A 1 100 ? 15.996 -19.512 -8.865 1.00 47.03 100 ARG A C 1
ATOM 792 O O . ARG A 1 100 ? 17.177 -19.822 -8.739 1.00 47.03 100 ARG A O 1
ATOM 799 N N . LEU A 1 101 ? 15.211 -19.234 -7.830 1.00 43.28 101 LEU A N 1
ATOM 800 C CA . LEU A 1 101 ? 15.580 -19.495 -6.445 1.00 43.28 101 LEU A CA 1
ATOM 801 C C . LEU A 1 101 ? 14.610 -20.564 -5.951 1.00 43.28 101 LEU A C 1
ATOM 803 O O . LEU A 1 101 ? 13.403 -20.344 -5.961 1.00 43.28 101 LEU A O 1
ATOM 807 N N . HIS A 1 102 ? 15.112 -21.728 -5.554 1.00 38.72 102 HIS A N 1
ATOM 808 C CA . HIS A 1 102 ? 14.303 -22.754 -4.902 1.00 38.72 102 HIS A CA 1
ATOM 809 C C . HIS A 1 102 ? 13.881 -22.279 -3.503 1.00 38.72 102 HIS A C 1
ATOM 811 O O . HIS A 1 102 ? 14.341 -22.839 -2.523 1.00 38.72 102 HIS A O 1
ATOM 817 N N . SER A 1 103 ? 13.068 -21.226 -3.379 1.00 36.88 103 SER A N 1
ATOM 818 C CA . SER A 1 103 ? 12.452 -20.881 -2.101 1.00 36.88 103 SER A CA 1
ATOM 819 C C . SER A 1 103 ? 11.287 -19.892 -2.228 1.00 36.88 103 SER A C 1
ATOM 821 O O . SER A 1 103 ? 11.473 -18.735 -2.591 1.00 36.88 103 SER A O 1
ATOM 823 N N . HIS A 1 104 ? 10.099 -20.439 -1.958 1.00 38.47 104 HIS A N 1
ATOM 824 C CA . HIS A 1 104 ? 8.932 -19.919 -1.234 1.00 38.47 104 HIS A CA 1
ATOM 825 C C . HIS A 1 104 ? 8.460 -18.465 -1.431 1.00 38.47 104 HIS A C 1
ATOM 827 O O . HIS A 1 104 ? 9.191 -17.498 -1.240 1.00 38.47 104 HIS A O 1
ATOM 833 N N . THR A 1 105 ? 7.150 -18.338 -1.683 1.00 38.12 105 THR A N 1
ATOM 834 C CA . THR A 1 105 ? 6.333 -17.141 -1.438 1.00 38.12 105 THR A CA 1
ATOM 835 C C . THR A 1 105 ? 6.727 -16.499 -0.108 1.00 38.12 105 THR A C 1
ATOM 837 O O . THR A 1 105 ? 6.500 -17.073 0.958 1.00 38.12 105 THR A O 1
ATOM 840 N N . ILE A 1 106 ? 7.313 -15.305 -0.159 1.00 45.50 106 ILE A N 1
ATOM 841 C CA . ILE A 1 106 ? 7.570 -14.512 1.040 1.00 45.50 106 ILE A CA 1
ATOM 842 C C . ILE A 1 106 ? 6.241 -13.852 1.386 1.00 45.50 106 ILE A C 1
ATOM 844 O O . ILE A 1 106 ? 5.841 -12.898 0.728 1.00 45.50 106 ILE A O 1
ATOM 848 N N . SER A 1 107 ? 5.538 -14.410 2.370 1.00 40.38 107 SER A N 1
ATOM 849 C CA . SER A 1 107 ? 4.405 -13.759 3.021 1.00 40.38 107 SER A CA 1
ATOM 850 C C . SER A 1 107 ? 4.878 -13.319 4.403 1.00 40.38 107 SER A C 1
ATOM 852 O O . SER A 1 107 ? 4.924 -14.115 5.342 1.00 40.38 107 SER A O 1
ATOM 854 N N . CYS A 1 108 ? 5.330 -12.071 4.520 1.00 46.19 108 CYS A N 1
ATOM 855 C CA . CYS A 1 108 ? 5.654 -11.498 5.824 1.00 46.19 108 CYS A CA 1
ATOM 856 C C . CYS A 1 108 ? 4.354 -11.012 6.455 1.00 46.19 108 CYS A C 1
ATOM 858 O O . CYS A 1 108 ? 3.772 -10.044 5.969 1.00 46.19 108 CYS A O 1
ATOM 860 N N . LEU A 1 109 ? 3.913 -11.672 7.526 1.00 44.50 109 LEU A N 1
ATOM 861 C CA . LEU A 1 109 ? 2.875 -11.163 8.415 1.00 44.50 109 LEU A CA 1
ATOM 862 C C . LEU A 1 109 ? 3.556 -10.358 9.528 1.00 44.50 109 LEU A C 1
ATOM 864 O O . LEU A 1 109 ? 4.123 -10.937 10.455 1.00 44.50 109 LEU A O 1
ATOM 868 N N . CYS A 1 110 ? 3.500 -9.031 9.450 1.00 47.53 110 CYS A N 1
ATOM 869 C CA . CYS A 1 110 ? 3.848 -8.181 10.585 1.00 47.53 110 CYS A CA 1
ATOM 870 C C . CYS A 1 110 ? 2.574 -7.977 11.407 1.00 47.53 110 CYS A C 1
ATOM 872 O O . CYS A 1 110 ? 1.666 -7.268 10.968 1.00 47.53 110 CYS A O 1
ATOM 874 N N . ALA A 1 111 ? 2.494 -8.622 12.570 1.00 44.00 111 ALA A N 1
ATOM 875 C CA . ALA A 1 111 ? 1.411 -8.421 13.525 1.00 44.00 111 ALA A CA 1
ATOM 876 C C . ALA A 1 111 ? 1.899 -7.533 14.674 1.00 44.00 111 ALA A C 1
ATOM 878 O O . ALA A 1 111 ? 2.969 -7.770 15.237 1.00 44.00 111 ALA A O 1
ATOM 879 N N . ASN A 1 112 ? 1.114 -6.519 15.032 1.00 43.22 112 ASN A N 1
ATOM 880 C CA . ASN A 1 112 ? 1.402 -5.603 16.138 1.00 43.22 112 ASN A CA 1
ATOM 881 C C . ASN A 1 112 ? 1.111 -6.286 17.491 1.00 43.22 112 ASN A C 1
ATOM 883 O O . ASN A 1 112 ? 0.194 -5.929 18.224 1.00 43.22 112 ASN A O 1
ATOM 887 N N . SER A 1 113 ? 1.852 -7.351 17.798 1.00 41.75 113 SER A N 1
ATOM 888 C CA . SER A 1 113 ? 1.847 -8.006 19.105 1.00 41.75 113 SER A CA 1
ATOM 889 C C . SER A 1 113 ? 2.994 -7.429 19.927 1.00 41.75 113 SER A C 1
ATOM 891 O O . SER A 1 113 ? 4.141 -7.532 19.507 1.00 41.75 113 SER A O 1
ATOM 893 N N . GLY A 1 114 ? 2.690 -6.817 21.076 1.00 41.75 114 GLY A N 1
ATOM 894 C CA . GLY A 1 114 ? 3.607 -6.060 21.947 1.00 41.75 114 GLY A CA 1
ATOM 895 C C . GLY A 1 114 ? 4.764 -6.834 22.604 1.00 41.75 114 GLY A C 1
ATOM 896 O O . GLY A 1 114 ? 5.062 -6.606 23.773 1.00 41.75 114 GLY A O 1
ATOM 897 N N . HIS A 1 115 ? 5.429 -7.727 21.874 1.00 37.31 115 HIS A N 1
ATOM 898 C CA . HIS A 1 115 ? 6.621 -8.461 22.281 1.00 37.31 115 HIS A CA 1
ATOM 899 C C . HIS A 1 115 ? 7.730 -8.276 21.235 1.00 37.31 115 HIS A C 1
ATOM 901 O O . HIS A 1 115 ? 7.541 -8.531 20.049 1.00 37.31 115 HIS A O 1
ATOM 907 N N . ARG A 1 116 ? 8.888 -7.795 21.700 1.00 44.31 116 ARG A N 1
ATOM 908 C CA . ARG A 1 116 ? 10.077 -7.480 20.899 1.00 44.31 116 ARG A CA 1
ATOM 909 C C . ARG A 1 116 ? 10.998 -8.696 20.874 1.00 44.31 116 ARG A C 1
ATOM 911 O O . ARG A 1 116 ? 11.736 -8.874 21.832 1.00 44.31 116 ARG A O 1
ATOM 918 N N . ASP A 1 117 ? 10.965 -9.504 19.817 1.00 33.31 117 ASP A N 1
ATOM 919 C CA . ASP A 1 117 ? 12.007 -10.512 19.587 1.00 33.31 117 ASP A CA 1
ATOM 920 C C . ASP A 1 117 ? 12.205 -10.833 18.100 1.00 33.31 117 ASP A C 1
ATOM 922 O O . ASP A 1 117 ? 11.263 -11.098 17.353 1.00 33.31 117 ASP A O 1
ATOM 926 N N . LEU A 1 118 ? 13.473 -10.821 17.688 1.00 42.38 118 LEU A N 1
ATOM 927 C CA . LEU A 1 118 ? 13.958 -11.213 16.367 1.00 42.38 118 LEU A CA 1
ATOM 928 C C . LEU A 1 118 ? 14.276 -12.713 16.394 1.00 42.38 118 LEU A C 1
ATOM 930 O O . LEU A 1 118 ? 15.299 -13.102 16.955 1.00 42.38 118 LEU A O 1
ATOM 934 N N . THR A 1 119 ? 13.474 -13.570 15.760 1.00 33.19 119 THR A N 1
ATOM 935 C CA . THR A 1 119 ? 13.874 -14.975 15.564 1.00 33.19 119 THR A CA 1
ATOM 936 C C . THR A 1 119 ? 14.010 -15.307 14.083 1.00 33.19 119 THR A C 1
ATOM 938 O O . THR A 1 119 ? 13.073 -15.190 13.298 1.00 33.19 119 THR A O 1
ATOM 941 N N . LYS A 1 120 ? 15.220 -15.722 13.687 1.00 31.17 120 LYS A N 1
ATOM 942 C CA . LYS A 1 120 ? 15.458 -16.410 12.415 1.00 31.17 120 LYS A CA 1
ATOM 943 C C . LYS A 1 120 ? 14.933 -17.839 12.549 1.00 31.17 120 LYS A C 1
ATOM 945 O O . LYS A 1 120 ? 15.463 -18.602 13.354 1.00 31.17 120 LYS A O 1
ATOM 950 N N . SER A 1 121 ? 13.946 -18.215 11.739 1.00 32.12 121 SER A N 1
ATOM 951 C CA . SER A 1 121 ? 13.656 -19.631 11.495 1.00 32.12 121 SER A CA 1
ATOM 952 C C . SER A 1 121 ? 14.779 -20.224 10.628 1.00 32.12 121 SER A C 1
ATOM 954 O O . SER A 1 121 ? 15.189 -19.581 9.658 1.00 32.12 121 SER A O 1
ATOM 956 N N . PRO A 1 122 ? 15.297 -21.423 10.945 1.00 31.80 122 PRO A N 1
ATOM 957 C CA . PRO A 1 122 ? 16.398 -22.045 10.210 1.00 31.80 122 PRO A CA 1
ATOM 958 C C . PRO A 1 122 ? 16.028 -22.513 8.791 1.00 31.80 122 PRO A C 1
ATOM 960 O O . PRO A 1 122 ? 16.925 -22.913 8.057 1.00 31.80 122 PRO A O 1
ATOM 963 N N . ASN A 1 123 ? 14.760 -22.411 8.377 1.00 30.98 123 ASN A N 1
ATOM 964 C CA . ASN A 1 123 ? 14.319 -22.701 7.012 1.00 30.98 123 ASN A CA 1
ATOM 965 C C . ASN A 1 123 ? 13.691 -21.449 6.374 1.00 30.98 123 ASN A C 1
ATOM 967 O O . ASN A 1 123 ? 12.552 -21.098 6.660 1.00 30.98 123 ASN A O 1
ATOM 971 N N . GLU A 1 124 ? 14.492 -20.772 5.549 1.00 35.34 124 GLU A N 1
ATOM 972 C CA . GLU A 1 124 ? 14.126 -19.909 4.412 1.00 35.34 124 GLU A CA 1
ATOM 973 C C . GLU A 1 124 ? 12.822 -19.088 4.479 1.00 35.34 124 GLU A C 1
ATOM 975 O O . GLU A 1 124 ? 11.961 -19.163 3.605 1.00 35.34 124 GLU A O 1
ATOM 980 N N . THR A 1 125 ? 12.675 -18.214 5.473 1.00 33.94 125 THR A N 1
ATOM 981 C CA . THR A 1 125 ? 11.676 -17.134 5.408 1.00 33.94 125 THR A CA 1
ATOM 982 C C . THR A 1 125 ? 12.235 -15.891 6.089 1.00 33.94 125 THR A C 1
ATOM 984 O O . THR A 1 125 ? 12.486 -15.886 7.294 1.00 33.94 125 THR A O 1
ATOM 987 N N . LEU A 1 126 ? 12.492 -14.834 5.313 1.00 36.50 126 LEU A N 1
ATOM 988 C CA . LEU A 1 126 ? 12.846 -13.523 5.857 1.00 36.50 126 LEU A CA 1
ATOM 989 C C . LEU A 1 126 ? 11.561 -12.837 6.315 1.00 36.50 126 LEU A C 1
ATOM 991 O O . LEU A 1 126 ? 10.964 -12.085 5.559 1.00 36.50 126 LEU A O 1
ATOM 995 N N . THR A 1 127 ? 11.137 -13.097 7.547 1.00 35.16 127 THR A N 1
ATOM 996 C CA . THR A 1 127 ? 10.073 -12.328 8.198 1.00 35.16 127 THR A CA 1
ATOM 997 C C . THR A 1 127 ? 10.620 -10.942 8.539 1.00 35.16 127 THR A C 1
ATOM 999 O O . THR A 1 127 ? 11.514 -10.809 9.376 1.00 35.16 127 THR A O 1
ATOM 1002 N N . CYS A 1 128 ? 10.119 -9.894 7.883 1.00 35.91 128 CYS A N 1
ATOM 1003 C CA . CYS A 1 128 ? 10.418 -8.517 8.271 1.00 35.91 128 CYS A CA 1
ATOM 1004 C C . CYS A 1 128 ? 9.764 -8.236 9.631 1.00 35.91 128 CYS A C 1
ATOM 1006 O O . CYS A 1 128 ? 8.562 -8.025 9.702 1.00 35.91 128 CYS A O 1
ATOM 1008 N N . ILE A 1 129 ? 10.537 -8.247 10.716 1.00 36.94 129 ILE A N 1
ATOM 1009 C CA . ILE A 1 129 ? 10.061 -7.816 12.034 1.00 36.94 129 ILE A CA 1
ATOM 1010 C C . ILE A 1 129 ? 10.490 -6.364 12.232 1.00 36.94 129 ILE A C 1
ATOM 1012 O O . ILE A 1 129 ? 11.663 -6.023 12.087 1.00 36.94 129 ILE A O 1
ATOM 1016 N N . TRP A 1 130 ? 9.515 -5.515 12.544 1.00 32.94 130 TRP A N 1
ATOM 1017 C CA . TRP A 1 130 ? 9.711 -4.131 12.951 1.00 32.94 130 TRP A CA 1
ATOM 1018 C C . TRP A 1 130 ? 10.572 -4.066 14.214 1.00 32.94 130 TRP A C 1
ATOM 1020 O O . TRP A 1 130 ? 10.121 -4.447 15.291 1.00 32.94 130 TRP A O 1
ATOM 1030 N N . VAL A 1 131 ? 11.805 -3.577 14.092 1.00 27.62 131 VAL A N 1
ATOM 1031 C CA . VAL A 1 131 ? 12.644 -3.225 15.242 1.00 27.62 131 VAL A CA 1
ATOM 1032 C C . VAL A 1 131 ? 12.905 -1.729 15.165 1.00 27.62 131 VAL A C 1
ATOM 1034 O O . VAL A 1 131 ? 13.566 -1.269 14.237 1.00 27.62 131 VAL A O 1
ATOM 1037 N N . THR A 1 132 ? 12.309 -0.984 16.098 1.00 36.31 132 THR A N 1
ATOM 1038 C CA . THR A 1 132 ? 12.654 0.418 16.386 1.00 36.31 132 THR A CA 1
ATOM 1039 C C . THR A 1 132 ? 14.046 0.519 16.976 1.00 36.31 132 THR A C 1
ATOM 1041 O O . THR A 1 132 ? 14.314 -0.296 17.893 1.00 36.31 132 THR A O 1
#

Nearest PDB structures (foldseek):
  5zb2-assembly1_A-2  TM=5.768E-01  e=1.886E+00  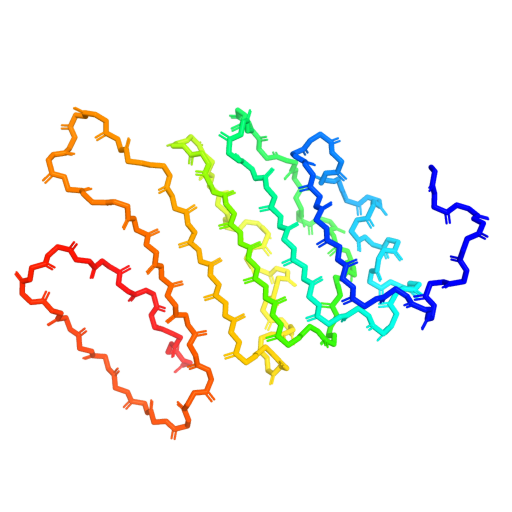Saccharomyces cerevisiae S288C
  3ho1-assembly1_A  TM=4.896E-01  e=1.072E+00  Thermus thermophilus HB27
  4n41-assembly1_A  TM=4.354E-01  e=1.771E+00  Thermus thermophilus
  4n41-assembly2_B  TM=4.412E-01  e=2.138E+00  Thermus thermophilus
  4tlc-assembly1_F  TM=2.807E-01  e=1.007E+00  Synechococcus elongatus PCC 7942 = FACHB-805